Protein AF-Q0GIJ9-F1 (afdb_monomer_lite)

Structure (mmCIF, N/CA/C/O backbone):
data_AF-Q0GIJ9-F1
#
_entry.id   AF-Q0GIJ9-F1
#
loop_
_atom_site.group_PDB
_atom_site.id
_atom_site.type_symbol
_atom_site.label_atom_id
_atom_site.label_alt_id
_atom_site.label_comp_id
_atom_site.label_asym_id
_atom_site.label_entity_id
_atom_site.label_seq_id
_atom_site.pdbx_PDB_ins_code
_atom_site.Cartn_x
_atom_site.Cartn_y
_atom_site.Cartn_z
_atom_site.occupancy
_atom_site.B_iso_or_equiv
_atom_site.auth_seq_id
_atom_site.auth_comp_id
_atom_site.auth_asym_id
_atom_site.auth_atom_id
_atom_site.pdbx_PDB_model_num
ATOM 1 N N . MET A 1 1 ? 23.170 -20.374 37.143 1.00 41.47 1 MET A N 1
ATOM 2 C CA . MET A 1 1 ? 23.247 -19.375 36.054 1.00 41.47 1 MET A CA 1
ATOM 3 C C . MET A 1 1 ? 21.830 -18.891 35.802 1.00 41.47 1 MET A C 1
ATOM 5 O O . MET A 1 1 ? 20.982 -19.702 35.464 1.00 41.47 1 MET A O 1
ATOM 9 N N . VAL A 1 2 ? 21.544 -17.630 36.124 1.00 45.78 2 VAL A N 1
ATOM 10 C CA . VAL A 1 2 ? 20.200 -17.037 36.061 1.00 45.78 2 VAL A CA 1
ATOM 11 C C . VAL A 1 2 ? 19.966 -16.552 34.629 1.00 45.78 2 VAL A C 1
ATOM 13 O O . VAL A 1 2 ? 20.714 -15.698 34.161 1.00 45.78 2 VAL A O 1
ATOM 16 N N . SER A 1 3 ? 18.951 -17.063 33.930 1.00 44.75 3 SER A N 1
ATOM 17 C CA . SER A 1 3 ? 18.474 -16.461 32.678 1.00 44.75 3 SER A CA 1
ATOM 18 C C . SER A 1 3 ? 17.022 -16.048 32.868 1.00 44.75 3 SER A C 1
ATOM 20 O O . SER A 1 3 ? 16.150 -16.872 33.119 1.00 44.75 3 SER A O 1
ATOM 22 N N . ALA A 1 4 ? 16.840 -14.731 32.861 1.00 46.31 4 ALA A N 1
ATOM 23 C CA . ALA A 1 4 ? 15.688 -14.009 33.359 1.00 46.31 4 ALA A CA 1
ATOM 24 C C . ALA A 1 4 ? 14.371 -14.382 32.666 1.00 46.31 4 ALA A C 1
ATOM 26 O O . ALA A 1 4 ? 14.284 -14.486 31.441 1.00 46.31 4 ALA A O 1
ATOM 27 N N . GLU A 1 5 ? 13.337 -14.502 33.496 1.00 49.72 5 GLU A N 1
ATOM 28 C CA . GLU A 1 5 ? 11.938 -14.565 33.110 1.00 49.72 5 GLU A CA 1
ATOM 29 C C . GLU A 1 5 ? 11.578 -13.402 32.182 1.00 49.72 5 GLU A C 1
ATOM 31 O O . GLU A 1 5 ? 11.948 -12.241 32.384 1.00 49.72 5 GLU A O 1
ATOM 36 N N . THR A 1 6 ? 10.826 -13.728 31.137 1.00 61.16 6 THR A N 1
ATOM 37 C CA . THR A 1 6 ? 10.288 -12.759 30.189 1.00 61.16 6 THR A CA 1
ATOM 38 C C . THR A 1 6 ? 9.213 -11.923 30.887 1.00 61.16 6 THR A C 1
ATOM 40 O O . THR A 1 6 ? 8.027 -12.244 30.848 1.00 61.16 6 THR A O 1
ATOM 43 N N . VAL A 1 7 ? 9.614 -10.822 31.526 1.00 55.50 7 VAL A N 1
ATOM 44 C CA . VAL A 1 7 ? 8.682 -9.827 32.070 1.00 55.50 7 VAL A CA 1
ATOM 45 C C . VAL A 1 7 ? 8.157 -8.973 30.917 1.00 55.50 7 VAL A C 1
ATOM 47 O O . VAL A 1 7 ? 8.718 -7.932 30.557 1.00 55.50 7 VAL A O 1
ATOM 50 N N . ILE A 1 8 ? 7.047 -9.416 30.322 1.00 57.09 8 ILE A N 1
ATOM 51 C CA . ILE A 1 8 ? 6.243 -8.603 29.408 1.00 57.09 8 ILE A CA 1
ATOM 52 C C . ILE A 1 8 ? 5.637 -7.461 30.229 1.00 57.09 8 ILE A C 1
ATOM 54 O O . ILE A 1 8 ? 4.529 -7.554 30.754 1.00 57.09 8 ILE A O 1
ATOM 58 N N . HIS A 1 9 ? 6.355 -6.343 30.328 1.00 50.62 9 HIS A N 1
ATOM 59 C CA . HIS A 1 9 ? 5.769 -5.082 30.755 1.00 50.62 9 HIS A CA 1
ATOM 60 C C . HIS A 1 9 ? 4.708 -4.699 29.724 1.00 50.62 9 HIS A C 1
ATOM 62 O O . HIS A 1 9 ? 5.016 -4.190 28.640 1.00 50.62 9 HIS A O 1
ATOM 68 N N . LYS A 1 10 ? 3.439 -4.952 30.059 1.00 55.12 10 LYS A N 1
ATOM 69 C CA . LYS A 1 10 ? 2.287 -4.421 29.336 1.00 55.12 10 LYS A CA 1
ATOM 70 C C . LYS A 1 10 ? 2.373 -2.901 29.404 1.00 55.12 10 LYS A C 1
ATOM 72 O O . LYS A 1 10 ? 1.906 -2.279 30.353 1.00 55.12 10 LYS A O 1
ATOM 77 N N . ARG A 1 11 ? 3.018 -2.299 28.400 1.00 54.22 11 ARG A N 1
ATOM 78 C CA . ARG A 1 11 ? 3.056 -0.850 28.202 1.00 54.22 11 ARG A CA 1
ATOM 79 C C . ARG A 1 11 ? 1.607 -0.378 28.065 1.00 54.22 11 ARG A C 1
ATOM 81 O O . ARG A 1 11 ? 1.050 -0.415 26.971 1.00 54.22 11 ARG A O 1
ATOM 88 N N . LYS A 1 12 ? 0.986 0.062 29.165 1.00 52.12 12 LYS A N 1
ATOM 89 C CA . LYS A 1 12 ? -0.177 0.955 29.124 1.00 52.12 12 LYS A CA 1
ATOM 90 C C . LYS A 1 12 ? 0.323 2.279 28.539 1.00 52.12 12 LYS A C 1
ATOM 92 O O . LYS A 1 12 ? 0.738 3.187 29.253 1.00 52.12 12 LYS A O 1
ATOM 97 N N . GLY A 1 13 ? 0.382 2.330 27.210 1.00 50.97 13 GLY A N 1
ATOM 98 C CA . GLY A 1 13 ? 0.615 3.547 26.449 1.00 50.97 13 GLY A CA 1
ATOM 99 C C . GLY A 1 13 ? -0.523 4.520 26.729 1.00 50.97 13 GLY A C 1
ATOM 100 O O . GLY A 1 13 ? -1.689 4.194 26.538 1.00 50.97 13 GLY A O 1
ATOM 101 N N . LYS A 1 14 ? -0.141 5.675 27.261 1.00 49.66 14 LYS A N 1
ATOM 102 C CA . LYS A 1 14 ? -0.961 6.794 27.723 1.00 49.66 14 LYS A CA 1
ATOM 103 C C . LYS A 1 14 ? -2.069 7.169 26.721 1.00 49.66 14 LYS A C 1
ATOM 105 O O . LYS A 1 14 ? -1.804 7.353 25.536 1.00 49.66 14 LYS A O 1
ATOM 110 N N . ASN A 1 15 ? -3.290 7.333 27.233 1.00 57.81 15 ASN A N 1
ATOM 111 C CA . ASN A 1 15 ? -4.428 7.930 26.533 1.00 57.81 15 ASN A CA 1
ATOM 112 C C . ASN A 1 15 ? -4.129 9.399 26.191 1.00 57.81 15 ASN A C 1
ATOM 114 O O . ASN A 1 15 ? -4.144 10.247 27.078 1.00 57.81 15 ASN A O 1
ATOM 118 N N . THR A 1 16 ? -3.953 9.720 24.910 1.00 50.75 16 THR A N 1
ATOM 119 C CA . THR A 1 16 ? -4.151 11.082 24.386 1.00 50.75 16 THR A CA 1
ATOM 120 C C . THR A 1 16 ? -4.991 11.014 23.110 1.00 50.75 16 THR A C 1
ATOM 122 O O . THR A 1 16 ? -4.520 11.181 21.986 1.00 50.75 16 THR A O 1
ATOM 125 N N . MET A 1 17 ? -6.289 10.744 23.284 1.00 51.81 17 MET A N 1
ATOM 126 C CA . MET A 1 17 ? -7.285 10.903 22.223 1.00 51.81 17 MET A CA 1
ATOM 127 C C . MET A 1 17 ? -7.435 12.395 21.910 1.00 51.81 17 MET A C 1
ATOM 129 O O . MET A 1 17 ? -8.283 13.084 22.469 1.00 51.81 17 MET A O 1
ATOM 133 N N . SER A 1 18 ? -6.590 12.914 21.022 1.00 54.00 18 SER A N 1
ATOM 134 C CA . SER A 1 18 ? -6.861 14.198 20.384 1.00 54.00 18 SER A CA 1
ATOM 135 C C . SER A 1 18 ? -7.904 13.963 19.285 1.00 54.00 18 SER A C 1
ATOM 137 O O . SER A 1 18 ? -7.684 13.208 18.341 1.00 54.00 18 SER A O 1
ATO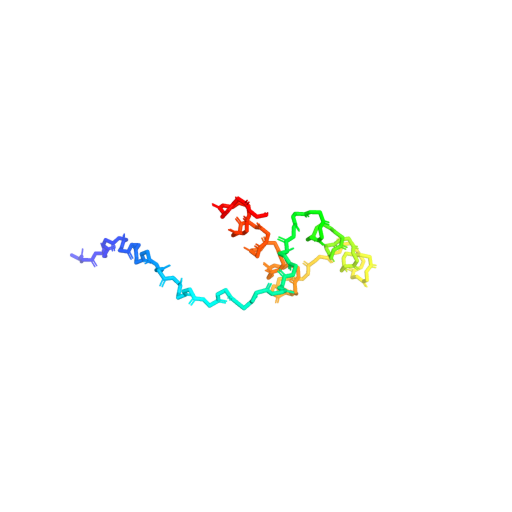M 139 N N . LYS A 1 19 ? -9.076 14.562 19.486 1.00 58.12 19 LYS A N 1
ATOM 140 C CA . LYS A 1 19 ? -10.403 14.186 18.970 1.00 58.12 19 LYS A CA 1
ATOM 141 C C . LYS A 1 19 ? -10.641 14.176 17.447 1.00 58.12 19 LYS A C 1
ATOM 143 O O . LYS A 1 19 ? -11.771 13.939 17.051 1.00 58.12 19 LYS A O 1
ATOM 148 N N . ASN A 1 20 ? -9.634 14.349 16.585 1.00 63.03 20 ASN A N 1
ATOM 149 C CA . ASN A 1 20 ? -9.854 14.496 15.132 1.00 63.03 20 ASN A CA 1
ATOM 150 C C . ASN A 1 20 ? -8.835 13.737 14.252 1.00 63.03 20 ASN A C 1
ATOM 152 O O . ASN A 1 20 ? -8.606 14.123 13.110 1.00 63.03 20 ASN A O 1
ATOM 156 N N . LYS A 1 21 ? -8.155 12.699 14.758 1.00 72.12 21 LYS A N 1
ATOM 157 C CA . LYS A 1 21 ? -7.186 11.938 13.945 1.00 72.12 21 LYS A CA 1
ATOM 158 C C . LYS A 1 21 ? -7.866 10.749 13.268 1.00 72.12 21 LYS A C 1
ATOM 160 O O . LYS A 1 21 ? -8.418 9.898 13.961 1.00 72.12 21 LYS A O 1
ATOM 165 N N . THR A 1 22 ? -7.765 10.667 11.941 1.00 84.00 22 THR A N 1
ATOM 166 C CA . THR A 1 22 ? -8.129 9.465 11.179 1.00 84.00 22 THR A CA 1
ATOM 167 C C . THR A 1 22 ? -7.205 8.315 11.589 1.00 84.00 22 THR A C 1
ATOM 169 O O . THR A 1 22 ? -5.981 8.460 11.471 1.00 84.00 22 THR A O 1
ATOM 172 N N . PRO A 1 23 ? -7.735 7.194 12.104 1.00 87.31 23 PRO A N 1
ATOM 173 C CA . PRO A 1 23 ? -6.910 6.047 12.451 1.00 87.31 23 PRO A CA 1
ATOM 174 C C . PRO A 1 23 ? -6.224 5.493 11.196 1.00 87.31 23 PRO A C 1
ATOM 176 O O . PRO A 1 23 ? -6.794 5.477 10.108 1.00 87.31 23 PRO A O 1
ATOM 179 N N . MET A 1 24 ? -4.982 5.029 11.347 1.00 92.44 24 MET A N 1
ATOM 180 C CA . MET A 1 24 ? -4.322 4.236 10.309 1.00 92.44 24 MET A CA 1
ATOM 181 C C . MET A 1 24 ? -5.074 2.911 10.161 1.00 92.44 24 MET A C 1
ATOM 183 O O . MET A 1 24 ? -5.176 2.171 11.142 1.00 92.44 24 MET A O 1
ATOM 187 N N . THR A 1 25 ? -5.572 2.623 8.960 1.00 92.56 25 THR A N 1
ATOM 188 C CA . THR A 1 25 ? -6.282 1.381 8.629 1.00 92.56 25 THR A CA 1
ATOM 189 C C . THR A 1 25 ? -5.352 0.386 7.921 1.00 92.56 25 THR A C 1
ATOM 191 O O . THR A 1 25 ? -4.353 0.802 7.323 1.00 92.56 25 THR A O 1
ATOM 194 N N . PRO A 1 26 ? -5.666 -0.925 7.931 1.00 91.69 26 PRO A N 1
ATOM 195 C CA . PRO A 1 26 ? -4.910 -1.920 7.164 1.00 91.69 26 PRO A CA 1
ATOM 196 C C . PRO A 1 26 ? -4.852 -1.596 5.667 1.00 91.69 26 PRO A C 1
ATOM 198 O O . PRO A 1 26 ? -3.818 -1.764 5.026 1.00 91.69 26 PRO A O 1
ATOM 201 N N . GLU A 1 27 ? -5.941 -1.058 5.118 1.00 93.12 27 GLU A N 1
ATOM 202 C CA . GLU A 1 27 ? -6.021 -0.659 3.714 1.00 93.12 27 GLU A CA 1
ATOM 203 C C . GLU A 1 27 ? -5.085 0.522 3.398 1.00 93.12 27 GLU A C 1
ATOM 205 O O . GLU A 1 27 ? -4.370 0.512 2.395 1.00 93.12 27 GLU A O 1
ATOM 210 N N . ALA A 1 28 ? -5.024 1.530 4.275 1.00 93.25 28 ALA A N 1
ATOM 211 C CA . ALA A 1 28 ? -4.066 2.625 4.143 1.00 93.25 28 ALA A CA 1
ATOM 212 C C . ALA A 1 28 ? -2.616 2.122 4.249 1.00 93.25 28 ALA A C 1
ATOM 214 O O . ALA A 1 28 ? -1.766 2.525 3.454 1.00 93.25 28 ALA A O 1
ATOM 215 N N . ALA A 1 29 ? -2.336 1.190 5.165 1.00 93.81 29 ALA A N 1
ATOM 216 C CA . ALA A 1 29 ? -1.019 0.567 5.280 1.00 93.81 29 ALA A CA 1
ATOM 217 C C . ALA A 1 29 ? -0.626 -0.209 4.007 1.00 93.81 29 ALA A C 1
ATOM 219 O O . ALA A 1 29 ? 0.510 -0.082 3.549 1.00 93.81 29 ALA A O 1
ATOM 220 N N . ALA A 1 30 ? -1.561 -0.936 3.384 1.00 94.75 30 ALA A N 1
ATOM 221 C CA . ALA A 1 30 ? -1.329 -1.634 2.117 1.00 94.75 30 ALA A CA 1
ATOM 222 C C . ALA A 1 30 ? -1.018 -0.663 0.963 1.00 94.75 30 ALA A C 1
ATOM 224 O O . ALA A 1 30 ? -0.109 -0.913 0.168 1.00 94.75 30 ALA A O 1
ATOM 225 N N . ARG A 1 31 ? -1.713 0.483 0.897 1.00 95.69 31 ARG A N 1
ATOM 226 C CA . ARG A 1 31 ? -1.410 1.548 -0.078 1.00 95.69 31 ARG A CA 1
ATOM 227 C C . ARG A 1 31 ? 0.008 2.092 0.103 1.00 95.69 31 ARG A C 1
ATOM 229 O O . ARG A 1 31 ? 0.738 2.221 -0.878 1.00 95.69 31 ARG A O 1
ATOM 236 N N . ILE A 1 32 ? 0.412 2.357 1.347 1.00 94.81 32 ILE A N 1
ATOM 237 C CA . ILE A 1 32 ? 1.766 2.825 1.682 1.00 94.81 32 ILE A CA 1
ATOM 238 C C . ILE A 1 32 ? 2.810 1.777 1.267 1.00 94.81 32 ILE A C 1
ATOM 240 O O . ILE A 1 32 ? 3.811 2.124 0.643 1.00 94.81 32 ILE A O 1
ATOM 244 N N . GLN A 1 33 ? 2.548 0.495 1.535 1.00 94.69 33 GLN A N 1
ATOM 245 C CA . GLN A 1 33 ? 3.425 -0.606 1.134 1.00 94.69 33 GLN A CA 1
ATOM 246 C C . GLN A 1 33 ? 3.585 -0.710 -0.381 1.00 94.69 33 GLN A C 1
ATOM 248 O O . GLN A 1 33 ? 4.705 -0.833 -0.872 1.00 94.69 33 GLN A O 1
ATOM 253 N N . SER A 1 34 ? 2.483 -0.631 -1.129 1.00 95.19 34 SER A N 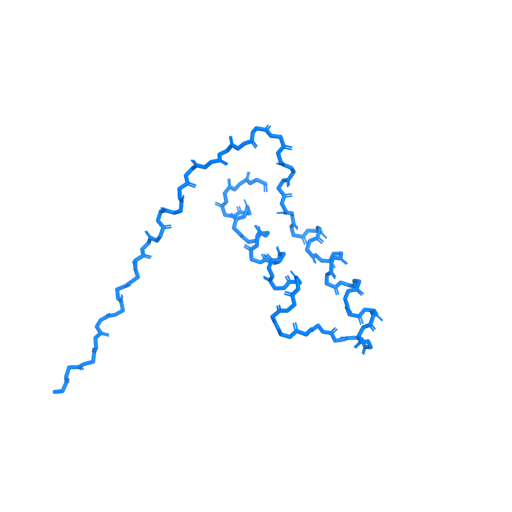1
ATOM 254 C CA . SER A 1 34 ? 2.527 -0.676 -2.590 1.00 95.19 34 SER A CA 1
ATOM 255 C C . SER A 1 34 ? 3.313 0.501 -3.168 1.00 95.19 34 SER A C 1
ATOM 257 O O . SER A 1 34 ? 4.101 0.307 -4.090 1.00 95.19 34 SER A O 1
ATOM 259 N N . HIS A 1 35 ? 3.135 1.705 -2.621 1.00 94.44 35 HIS A N 1
ATOM 260 C CA . HIS A 1 35 ? 3.859 2.890 -3.073 1.00 94.44 35 HIS A CA 1
ATOM 261 C C . HIS A 1 35 ? 5.368 2.771 -2.824 1.00 94.44 35 HIS A C 1
ATOM 263 O O . HIS A 1 35 ? 6.163 3.041 -3.719 1.00 94.44 35 HIS A O 1
ATOM 269 N N . GLU A 1 36 ? 5.774 2.317 -1.637 1.00 93.62 36 GLU A N 1
ATOM 270 C CA . GLU A 1 36 ? 7.192 2.106 -1.33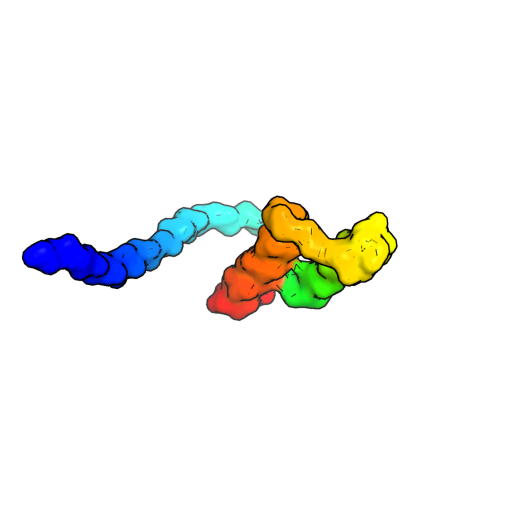3 1.00 93.62 36 GLU A CA 1
ATOM 271 C C . GLU A 1 36 ? 7.803 1.020 -2.226 1.00 93.62 36 GLU A C 1
ATOM 273 O O . GLU A 1 36 ? 8.848 1.242 -2.833 1.00 93.62 36 GLU A O 1
ATOM 278 N N . ALA A 1 37 ? 7.108 -0.110 -2.394 1.00 94.31 37 ALA A N 1
ATOM 279 C CA . ALA A 1 37 ? 7.550 -1.175 -3.284 1.00 94.31 37 ALA A CA 1
ATOM 280 C C . ALA A 1 37 ? 7.717 -0.677 -4.724 1.00 94.31 37 ALA A C 1
ATOM 282 O O . ALA A 1 37 ? 8.732 -0.961 -5.348 1.00 94.31 37 ALA A O 1
ATOM 283 N N . LYS A 1 38 ? 6.770 0.106 -5.253 1.00 94.88 38 LYS A N 1
ATOM 284 C CA . LYS A 1 38 ? 6.880 0.683 -6.603 1.00 94.88 38 LYS A CA 1
ATOM 285 C C . LYS A 1 38 ? 8.115 1.570 -6.754 1.00 94.88 38 LYS A C 1
ATOM 287 O O . LYS A 1 38 ? 8.796 1.479 -7.769 1.00 94.88 38 LYS A O 1
ATOM 292 N N . ASN A 1 39 ? 8.426 2.368 -5.737 1.00 91.88 39 ASN A N 1
ATOM 293 C CA . ASN A 1 39 ? 9.564 3.284 -5.770 1.00 91.88 39 ASN A CA 1
ATOM 294 C C . ASN A 1 39 ? 10.913 2.565 -5.616 1.00 91.88 39 ASN A C 1
ATOM 296 O O . ASN A 1 39 ? 11.911 3.014 -6.168 1.00 91.88 39 ASN A O 1
ATOM 300 N N . ASN A 1 40 ? 10.932 1.428 -4.918 1.00 92.38 40 ASN A N 1
ATOM 301 C CA . ASN A 1 40 ? 12.151 0.699 -4.563 1.00 92.38 40 ASN A CA 1
ATOM 302 C C . ASN A 1 40 ? 12.312 -0.618 -5.351 1.00 92.38 40 ASN A C 1
ATOM 304 O O . ASN A 1 40 ? 12.897 -1.585 -4.856 1.00 92.38 40 ASN A O 1
ATOM 308 N N . GLY A 1 41 ? 11.759 -0.702 -6.568 1.00 92.62 41 GLY A N 1
ATOM 309 C CA . GLY A 1 41 ? 11.938 -1.867 -7.449 1.00 92.62 41 GLY A CA 1
ATOM 310 C C . GLY A 1 41 ? 11.312 -3.162 -6.913 1.00 92.62 41 GLY A C 1
ATOM 311 O O . GLY A 1 41 ? 11.883 -4.242 -7.037 1.00 92.62 41 GLY A O 1
ATOM 312 N N . GLY A 1 42 ? 10.155 -3.051 -6.267 1.00 92.19 42 GLY A N 1
ATOM 313 C CA . GLY A 1 42 ? 9.403 -4.145 -5.653 1.00 92.19 42 GLY A CA 1
ATOM 314 C C . GLY A 1 42 ? 9.772 -4.440 -4.198 1.00 92.19 42 GLY A C 1
ATOM 315 O O . GLY A 1 42 ? 9.264 -5.409 -3.636 1.00 92.19 42 GLY A O 1
ATOM 316 N N . LYS A 1 43 ? 10.645 -3.641 -3.572 1.00 92.31 43 LYS A N 1
ATOM 317 C CA . LYS A 1 43 ? 11.160 -3.904 -2.220 1.00 92.31 43 LYS A CA 1
ATOM 318 C C . LYS A 1 43 ? 10.643 -2.899 -1.201 1.00 92.31 43 LYS A C 1
ATOM 320 O O . LYS A 1 43 ? 10.381 -1.748 -1.508 1.00 92.31 43 LYS A O 1
ATOM 325 N N . VAL A 1 44 ? 10.526 -3.343 0.041 1.00 90.38 44 VAL A N 1
ATOM 326 C CA . VAL A 1 44 ? 10.194 -2.484 1.178 1.00 90.38 44 VAL A CA 1
ATOM 327 C C . VAL A 1 44 ? 11.378 -2.529 2.125 1.00 90.38 44 VAL A C 1
ATOM 329 O O . VAL A 1 44 ? 11.826 -3.614 2.506 1.00 90.38 44 VAL A O 1
ATOM 332 N N . GLU A 1 45 ? 11.932 -1.367 2.451 1.00 89.62 45 GLU A N 1
ATOM 333 C CA . GLU A 1 45 ? 13.147 -1.299 3.253 1.00 89.62 45 GLU A CA 1
ATOM 334 C C . GLU A 1 45 ? 12.845 -1.548 4.731 1.00 89.62 45 GLU A C 1
ATOM 336 O O . GLU A 1 45 ? 11.817 -1.149 5.280 1.00 89.62 45 GLU A O 1
ATOM 341 N N . LYS A 1 46 ? 13.762 -2.219 5.430 1.00 85.81 46 LYS A N 1
ATOM 342 C CA . LYS A 1 46 ? 13.601 -2.422 6.872 1.00 85.81 46 LYS A CA 1
ATOM 343 C C . LYS A 1 46 ? 13.775 -1.089 7.595 1.00 85.81 46 LYS A C 1
ATOM 345 O O . LYS A 1 46 ? 14.779 -0.411 7.428 1.00 85.81 46 LYS A O 1
ATOM 350 N N . GLY A 1 47 ? 12.814 -0.752 8.453 1.00 86.88 47 GLY A N 1
ATOM 351 C CA . GLY A 1 47 ? 12.835 0.490 9.234 1.00 86.88 47 GLY A CA 1
ATOM 352 C C . GLY A 1 47 ? 12.233 1.700 8.517 1.00 86.88 47 GLY A C 1
ATOM 353 O O . GLY A 1 47 ? 12.180 2.781 9.111 1.00 86.88 47 GLY A O 1
ATOM 354 N N . SER A 1 48 ? 11.727 1.516 7.297 1.00 88.81 48 SER A N 1
ATOM 355 C CA . SER A 1 48 ? 10.998 2.548 6.574 1.00 88.81 48 SER A CA 1
ATOM 356 C C . SER A 1 48 ? 9.618 2.820 7.189 1.00 88.81 48 SER A C 1
ATOM 358 O O . SER A 1 48 ? 9.187 2.229 8.191 1.00 88.81 48 SER A O 1
ATOM 360 N N . PHE A 1 49 ? 8.918 3.793 6.610 1.00 91.94 49 PHE A N 1
ATOM 361 C CA . PHE A 1 49 ? 7.625 4.244 7.107 1.00 91.94 49 PHE A CA 1
ATOM 362 C C . PHE A 1 49 ? 6.544 3.153 7.042 1.00 91.94 49 PHE A C 1
ATOM 364 O O . PHE A 1 49 ? 5.681 3.117 7.922 1.00 91.94 49 PHE A O 1
ATOM 371 N N . THR A 1 50 ? 6.616 2.218 6.090 1.00 93.50 50 THR A N 1
ATOM 372 C CA . THR A 1 50 ? 5.693 1.069 5.999 1.00 93.50 50 THR A CA 1
ATOM 373 C C . THR A 1 50 ? 5.629 0.255 7.282 1.00 93.50 50 THR A C 1
ATOM 375 O O . THR A 1 50 ? 4.531 -0.018 7.766 1.00 93.50 50 THR A O 1
ATOM 378 N N . GLY A 1 51 ? 6.772 -0.061 7.899 1.00 92.19 51 GLY A N 1
ATOM 379 C CA . GLY A 1 51 ? 6.798 -0.806 9.162 1.00 92.19 51 GLY A CA 1
ATOM 380 C C . GLY A 1 51 ? 6.108 -0.054 10.307 1.00 92.19 51 GLY A C 1
ATOM 381 O O . GLY A 1 51 ? 5.461 -0.654 11.168 1.00 92.19 51 GLY A O 1
ATOM 382 N N . ARG A 1 52 ? 6.177 1.285 10.301 1.00 94.06 52 ARG A N 1
ATOM 383 C CA . ARG A 1 52 ? 5.448 2.128 11.265 1.00 94.06 52 ARG A CA 1
ATOM 384 C C . ARG A 1 52 ? 3.948 2.151 10.962 1.00 94.06 52 ARG A C 1
ATOM 386 O O . ARG A 1 52 ? 3.151 2.075 11.896 1.00 94.06 52 ARG A O 1
ATOM 393 N N . ALA A 1 53 ? 3.569 2.217 9.686 1.00 94.00 53 ALA A N 1
ATOM 394 C CA . ALA A 1 53 ? 2.179 2.209 9.236 1.00 94.00 53 ALA A CA 1
ATOM 395 C C . ALA A 1 53 ? 1.473 0.887 9.566 1.00 94.00 53 ALA A C 1
ATOM 397 O O . ALA A 1 53 ? 0.392 0.906 10.150 1.00 94.00 53 ALA A O 1
ATOM 398 N N . GLN A 1 54 ? 2.114 -0.250 9.284 1.00 93.19 54 GLN A N 1
ATOM 399 C CA . GLN A 1 54 ? 1.602 -1.580 9.624 1.00 93.19 54 GLN A CA 1
ATOM 400 C C . GLN A 1 54 ? 1.387 -1.719 11.132 1.00 93.19 54 GLN A C 1
ATOM 402 O O . GLN A 1 54 ? 0.294 -2.051 11.582 1.00 93.19 54 GLN A O 1
ATOM 407 N N . ARG A 1 55 ? 2.386 -1.339 11.937 1.00 92.62 55 ARG A N 1
ATOM 408 C CA . ARG A 1 55 ? 2.267 -1.379 13.399 1.00 92.62 55 ARG A CA 1
ATOM 409 C C . ARG A 1 55 ? 1.121 -0.509 13.923 1.00 92.62 55 ARG A C 1
ATOM 411 O O . ARG A 1 55 ? 0.472 -0.878 14.903 1.00 92.62 55 ARG A O 1
ATOM 418 N N . ALA A 1 56 ? 0.889 0.650 13.308 1.00 91.81 56 ALA A N 1
ATOM 419 C CA . ALA A 1 56 ? -0.227 1.519 13.660 1.00 91.81 56 ALA A CA 1
ATOM 420 C C . ALA A 1 56 ? -1.578 0.898 13.268 1.00 91.81 56 ALA A C 1
ATOM 422 O O . ALA A 1 56 ? -2.503 0.942 14.076 1.00 91.81 56 ALA A O 1
ATOM 423 N N . ALA A 1 57 ? -1.676 0.277 12.088 1.00 92.19 57 ALA A N 1
ATOM 424 C CA . ALA A 1 57 ? -2.868 -0.446 11.654 1.00 92.19 57 ALA A CA 1
ATOM 425 C C . ALA A 1 57 ? -3.202 -1.604 12.607 1.00 92.19 57 ALA A C 1
ATOM 427 O O . ALA A 1 57 ? -4.311 -1.649 13.129 1.00 92.19 57 ALA A O 1
ATOM 428 N N . ASP A 1 58 ? -2.235 -2.463 12.938 1.00 91.44 58 ASP A N 1
ATOM 429 C CA . ASP A 1 58 ? -2.430 -3.582 13.873 1.00 91.44 58 ASP A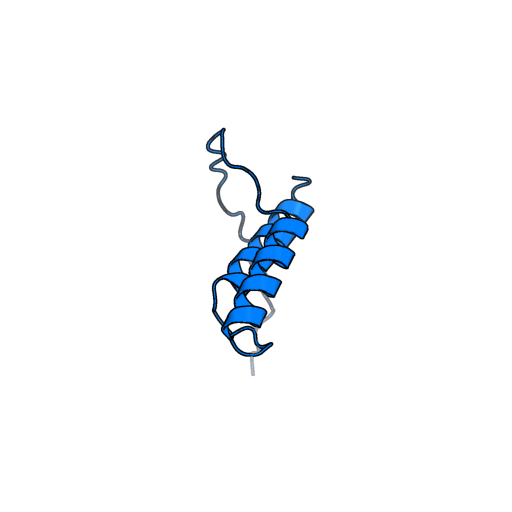 CA 1
ATOM 430 C C . ASP A 1 58 ? -2.873 -3.107 15.258 1.00 91.44 58 ASP A C 1
ATOM 432 O O . ASP A 1 58 ? -3.716 -3.719 15.917 1.00 91.44 58 ASP A O 1
ATOM 43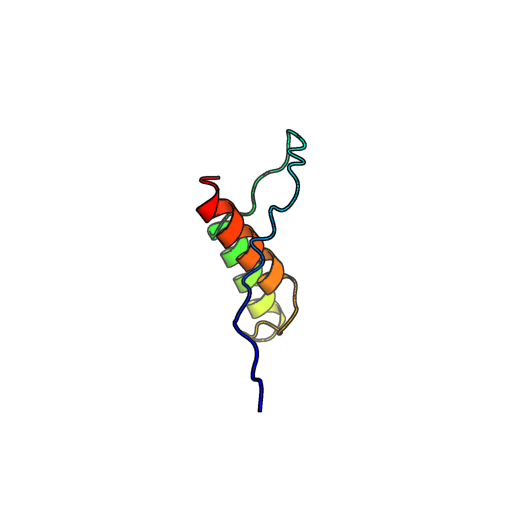6 N N . HIS A 1 59 ? -2.290 -2.002 15.728 1.00 90.50 59 HIS A N 1
ATOM 437 C CA . HIS A 1 59 ? -2.674 -1.405 16.997 1.00 90.50 59 HIS A CA 1
ATOM 438 C C . HIS A 1 59 ? -4.110 -0.867 16.952 1.00 90.50 59 HIS A C 1
ATOM 440 O O . HIS A 1 59 ? -4.854 -1.073 17.907 1.00 90.50 59 HIS A O 1
ATOM 446 N N . ASN A 1 60 ? -4.517 -0.215 15.861 1.00 88.94 60 ASN A N 1
ATOM 447 C CA . ASN A 1 60 ? -5.864 0.337 15.710 1.00 88.94 60 ASN A CA 1
ATOM 448 C C . ASN A 1 60 ? -6.924 -0.752 15.521 1.00 88.94 60 ASN A C 1
ATOM 450 O O . ASN A 1 60 ? -7.979 -0.665 16.142 1.00 88.94 60 ASN A O 1
ATOM 454 N N . GLN A 1 61 ? -6.606 -1.820 14.787 1.00 86.00 61 GLN A N 1
ATOM 455 C CA . GLN A 1 61 ? -7.455 -3.007 14.667 1.00 86.00 61 GLN A CA 1
ATOM 456 C C . GLN A 1 61 ? -7.714 -3.648 16.034 1.00 86.00 61 GLN A C 1
ATOM 458 O O . GLN A 1 61 ? -8.858 -3.914 16.389 1.00 86.00 61 GLN A O 1
ATOM 463 N N . LYS A 1 62 ? -6.675 -3.794 16.870 1.00 81.31 62 LYS A N 1
ATOM 464 C CA . LYS A 1 62 ? -6.829 -4.264 18.262 1.00 81.31 62 LYS A CA 1
ATOM 465 C C . LYS A 1 62 ? -7.666 -3.324 19.133 1.00 81.31 62 LYS A C 1
ATOM 467 O O . LYS A 1 62 ? -8.197 -3.755 20.150 1.00 81.31 62 LYS A O 1
ATOM 472 N N . GLN A 1 63 ? -7.744 -2.048 18.768 1.00 79.69 63 GLN A N 1
ATOM 473 C CA . GLN A 1 63 ? -8.537 -1.033 19.461 1.00 79.69 63 GLN A CA 1
ATOM 474 C C . GLN A 1 63 ? -9.951 -0.878 18.867 1.00 79.69 63 GLN A C 1
ATOM 476 O O . GLN A 1 63 ? -10.689 -0.021 19.345 1.00 79.69 63 GLN A O 1
ATOM 481 N N . GLY A 1 64 ? -10.325 -1.671 17.850 1.00 67.62 64 GLY A N 1
ATOM 482 C CA . GLY A 1 64 ? -11.637 -1.612 17.196 1.00 67.62 64 GLY A CA 1
ATOM 483 C C . GLY A 1 64 ? -11.901 -0.311 16.429 1.00 67.62 64 GLY A C 1
ATOM 484 O O . GLY A 1 64 ? -13.043 0.139 16.389 1.00 67.62 64 GLY A O 1
ATOM 485 N N . LYS A 1 65 ? -10.847 0.324 15.899 1.00 59.44 65 LYS A N 1
A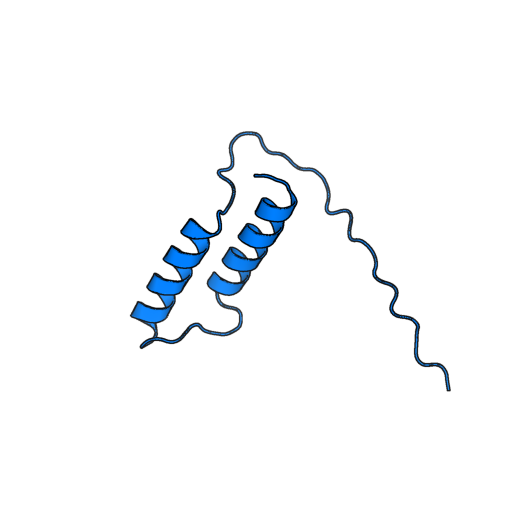TOM 486 C CA . LYS A 1 65 ? -10.902 1.604 15.174 1.00 59.44 65 LYS A CA 1
ATOM 487 C C . LYS A 1 65 ? -10.732 1.441 13.672 1.00 59.44 65 LYS A C 1
ATOM 489 O O . LYS A 1 65 ? -9.939 0.561 13.259 1.00 59.44 65 LYS A O 1
#

pLDDT: mean 78.25, std 18.44, range [41.47, 95.69]

Sequence (65 aa):
MVSAETVIHKRKGKNTMSKNKTPMTPEAAARIQSHEAKNNGGKVEKGSFTGRAQRAADHNQKQGK

Foldseek 3Di:
DDDDDDPPPPPPPDDDCPPDDDQLAPVNLVVVQVVCCVVVVNDDDPPDVSVVSNVSNVVVVVVVD

InterPro domains:
  IPR007011 Late embryogenesis abundant protein, SMP subgroup domain [PF04927] (21-62)

Radius of gyration: 16.28 Å; chains: 1; bounding box: 35×34×44 Å

Secondary structure (DSSP, 8-state):
------------------TTPPPPPHHHHHHHHHHHHHHTTT---TTSHHHHHHHHHHHHHHTT-

Organism: Vibrio parahaemolyticus (NCBI:txid670)